Protein AF-A0A844D8Z4-F1 (afdb_monomer_lite)

pLDDT: mean 87.73, std 11.97, range [43.69, 97.94]

Structure (mmCIF, N/CA/C/O backbone):
data_AF-A0A844D8Z4-F1
#
_entry.id   AF-A0A844D8Z4-F1
#
loop_
_atom_site.group_PDB
_atom_site.id
_atom_site.type_symbol
_atom_site.label_atom_id
_atom_site.label_alt_id
_atom_site.label_comp_id
_atom_site.label_asym_id
_atom_site.label_entity_id
_atom_site.label_seq_id
_atom_site.pdbx_PDB_ins_code
_atom_site.Cartn_x
_atom_site.Cartn_y
_atom_site.Cartn_z
_atom_site.occupancy
_atom_site.B_iso_or_equiv
_atom_site.auth_seq_id
_atom_site.auth_comp_id
_atom_site.auth_asym_id
_atom_site.auth_atom_id
_atom_site.pdbx_PDB_model_num
ATOM 1 N N . MET A 1 1 ? 31.550 -0.316 -58.322 1.00 60.41 1 MET A N 1
ATOM 2 C CA . MET A 1 1 ? 30.679 -1.487 -58.046 1.00 60.41 1 MET A CA 1
ATOM 3 C C . MET A 1 1 ? 31.077 -2.283 -56.796 1.00 60.41 1 MET A C 1
ATOM 5 O O . MET A 1 1 ? 30.197 -2.563 -55.995 1.00 60.41 1 MET A O 1
ATOM 9 N N . LYS A 1 2 ? 32.362 -2.613 -56.558 1.00 68.94 2 LYS A N 1
ATOM 10 C CA . LYS A 1 2 ? 32.800 -3.288 -55.308 1.00 68.94 2 LYS A CA 1
ATOM 11 C C . LYS A 1 2 ? 32.732 -2.391 -54.059 1.00 68.94 2 LYS A C 1
ATOM 13 O O . LYS A 1 2 ? 32.274 -2.843 -53.017 1.00 68.94 2 LYS A O 1
ATOM 18 N N . LEU A 1 3 ? 33.111 -1.116 -54.192 1.00 78.38 3 LEU A N 1
ATOM 19 C CA . LEU A 1 3 ? 33.090 -0.14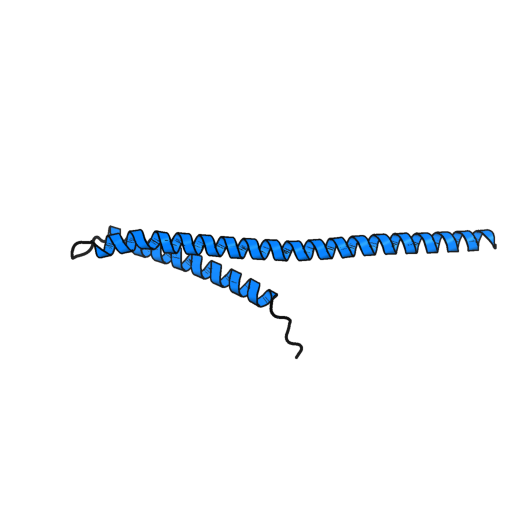1 -53.092 1.00 78.38 3 LEU A CA 1
ATOM 20 C C . LEU A 1 3 ? 31.668 0.110 -52.564 1.00 78.38 3 LEU A C 1
ATOM 22 O O . LEU A 1 3 ? 31.440 0.061 -51.364 1.00 78.38 3 LEU A O 1
ATOM 26 N N . THR A 1 4 ? 30.697 0.283 -53.466 1.00 83.31 4 THR A N 1
ATOM 27 C CA . THR A 1 4 ? 29.284 0.486 -53.114 1.00 83.31 4 THR A CA 1
ATOM 28 C C . THR A 1 4 ? 28.709 -0.709 -52.358 1.00 83.31 4 THR A C 1
ATOM 30 O O . THR A 1 4 ? 27.997 -0.500 -51.384 1.00 83.31 4 THR A O 1
ATOM 33 N N . ARG A 1 5 ? 29.062 -1.946 -52.755 1.00 82.75 5 ARG A N 1
ATOM 34 C CA . ARG A 1 5 ? 28.668 -3.188 -52.061 1.00 82.75 5 ARG A CA 1
ATOM 35 C C . ARG A 1 5 ? 29.276 -3.305 -50.664 1.00 82.75 5 ARG A C 1
ATOM 37 O O . ARG A 1 5 ? 28.573 -3.685 -49.738 1.00 82.75 5 ARG A O 1
ATOM 44 N N . LEU A 1 6 ? 30.560 -2.974 -50.509 1.00 87.56 6 LEU A N 1
ATOM 45 C CA . LEU A 1 6 ? 31.229 -2.967 -49.203 1.00 87.56 6 LEU A CA 1
ATOM 46 C C . LEU A 1 6 ? 30.608 -1.929 -48.259 1.00 87.56 6 LEU A C 1
ATOM 48 O O . LEU A 1 6 ? 30.351 -2.246 -47.104 1.00 87.56 6 LEU A O 1
ATOM 52 N N . LEU A 1 7 ? 30.298 -0.733 -48.769 1.00 88.81 7 LEU A N 1
ATOM 53 C CA . LEU A 1 7 ? 29.594 0.319 -48.027 1.00 88.81 7 LEU A CA 1
ATOM 54 C C . LEU A 1 7 ? 28.168 -0.080 -47.633 1.00 88.81 7 LEU A C 1
ATOM 56 O O . LEU A 1 7 ? 27.741 0.198 -46.516 1.00 88.81 7 LEU A O 1
ATOM 60 N N . THR A 1 8 ? 27.419 -0.742 -48.519 1.00 90.75 8 THR A N 1
ATOM 61 C CA . THR A 1 8 ? 26.070 -1.225 -48.172 1.00 90.75 8 THR A CA 1
ATOM 62 C C . THR A 1 8 ? 26.124 -2.347 -47.145 1.00 90.75 8 THR A C 1
ATOM 64 O O . THR A 1 8 ? 25.331 -2.331 -46.212 1.00 90.75 8 THR A O 1
ATOM 67 N N . LEU A 1 9 ? 27.077 -3.279 -47.260 1.00 93.62 9 LEU A N 1
ATOM 68 C CA . LEU A 1 9 ? 27.295 -4.329 -46.261 1.00 93.62 9 LEU A CA 1
ATOM 69 C C . LEU A 1 9 ? 27.672 -3.750 -44.897 1.00 93.62 9 LEU A C 1
ATOM 71 O O . LEU A 1 9 ? 27.071 -4.132 -43.898 1.00 93.62 9 LEU A O 1
ATOM 75 N N . SER A 1 10 ? 28.617 -2.809 -44.841 1.00 92.62 10 SER A N 1
ATOM 76 C CA . SER A 1 10 ? 29.022 -2.199 -43.571 1.00 92.62 10 SER A CA 1
ATOM 77 C C . SER A 1 10 ? 27.885 -1.398 -42.937 1.00 92.62 10 SER A C 1
ATOM 79 O O . SER A 1 10 ? 27.678 -1.483 -41.730 1.00 92.62 10 SER A O 1
ATOM 81 N N . THR A 1 11 ? 27.092 -0.696 -43.749 1.00 94.06 11 THR A N 1
ATOM 82 C CA . THR A 1 11 ? 25.919 0.054 -43.282 1.00 94.06 11 THR A CA 1
ATOM 83 C C . THR A 1 11 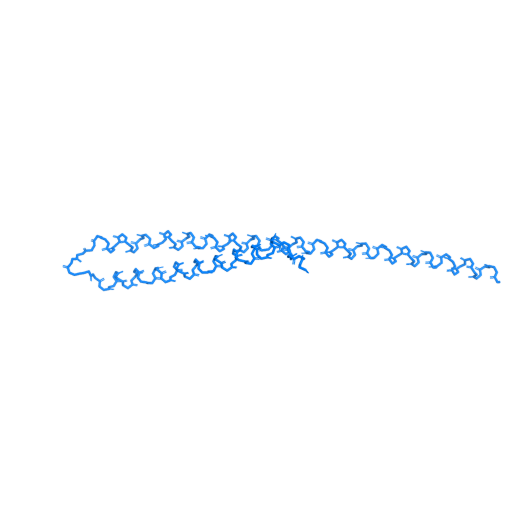? 24.811 -0.883 -42.801 1.00 94.06 11 THR A C 1
ATOM 85 O O . THR A 1 11 ? 24.201 -0.618 -41.771 1.00 94.06 11 THR A O 1
ATOM 88 N N . ALA A 1 12 ? 24.571 -2.002 -43.490 1.00 94.81 12 ALA A N 1
ATOM 89 C CA . ALA A 1 12 ? 23.601 -3.011 -43.071 1.00 94.81 12 ALA A CA 1
ATOM 90 C C . ALA A 1 12 ? 24.012 -3.683 -41.753 1.00 94.81 12 ALA A C 1
ATOM 92 O O . ALA A 1 12 ? 23.184 -3.842 -40.861 1.00 94.81 12 ALA A O 1
ATOM 93 N N . VAL A 1 13 ? 25.296 -4.023 -41.598 1.00 95.75 13 VAL A N 1
ATOM 94 C CA . VAL A 1 13 ? 25.834 -4.564 -40.341 1.00 95.75 13 VAL A CA 1
ATOM 95 C C . VAL A 1 13 ? 25.699 -3.539 -39.218 1.00 95.75 13 VAL A C 1
ATOM 97 O O . VAL A 1 13 ? 25.229 -3.884 -38.137 1.00 95.75 13 VAL A O 1
ATOM 100 N N . LEU A 1 14 ? 26.041 -2.274 -39.470 1.00 95.19 14 LEU A N 1
ATOM 101 C CA . LEU A 1 14 ? 25.882 -1.210 -38.483 1.00 95.19 14 LEU A CA 1
ATOM 102 C C . LEU A 1 14 ? 24.412 -1.024 -38.087 1.00 95.19 14 LEU A C 1
ATOM 104 O O . LEU A 1 14 ? 24.109 -0.939 -36.901 1.00 95.19 14 LEU A O 1
ATOM 108 N N . ALA A 1 15 ? 23.495 -1.018 -39.056 1.00 95.38 15 ALA A N 1
ATOM 109 C CA . ALA A 1 15 ? 22.062 -0.916 -38.801 1.00 95.38 15 ALA A CA 1
ATOM 110 C C . ALA A 1 15 ? 21.553 -2.093 -37.958 1.00 95.38 15 ALA A C 1
ATOM 112 O O . ALA A 1 15 ? 20.829 -1.878 -36.991 1.00 95.38 15 ALA A O 1
ATOM 113 N N . LEU A 1 16 ? 21.982 -3.323 -38.260 1.00 96.75 16 LEU A N 1
ATOM 114 C CA . LEU A 1 16 ? 21.640 -4.508 -37.470 1.00 96.75 16 LEU A CA 1
ATOM 115 C C . LEU A 1 16 ? 22.159 -4.411 -36.033 1.00 96.75 16 LEU A C 1
ATOM 117 O O . LEU A 1 16 ? 21.420 -4.722 -35.103 1.00 96.75 16 LEU A O 1
ATOM 121 N N . LEU A 1 17 ? 23.396 -3.946 -35.840 1.00 96.19 17 LEU A N 1
ATOM 122 C CA . LEU A 1 17 ? 23.968 -3.742 -34.507 1.00 96.19 17 LEU A CA 1
ATOM 123 C C . LEU A 1 17 ? 23.189 -2.685 -33.716 1.00 96.19 17 LEU A C 1
ATOM 125 O O . LEU A 1 17 ? 22.859 -2.911 -32.553 1.00 96.19 17 LEU A O 1
ATOM 129 N N . VAL A 1 18 ? 22.841 -1.561 -34.351 1.00 96.44 18 VAL A N 1
ATOM 130 C CA . VAL A 1 18 ? 22.042 -0.496 -33.727 1.00 96.44 18 VAL A CA 1
ATOM 131 C C . VAL A 1 18 ? 20.641 -0.996 -33.376 1.00 96.44 18 VAL A C 1
ATOM 133 O O . VAL A 1 18 ? 20.193 -0.803 -32.247 1.00 96.44 18 VAL A O 1
ATOM 136 N N . CYS A 1 19 ? 19.961 -1.685 -34.295 1.00 96.12 19 CYS A N 1
ATOM 137 C CA . CYS A 1 19 ? 18.647 -2.274 -34.042 1.00 96.12 19 CYS A CA 1
ATOM 138 C C . CYS A 1 19 ? 18.694 -3.318 -32.921 1.00 96.12 19 CYS A C 1
ATOM 140 O O . CYS A 1 19 ? 17.822 -3.314 -32.057 1.00 96.12 19 CYS A O 1
ATOM 142 N N . GLY A 1 20 ? 19.718 -4.174 -32.898 1.00 96.00 20 GLY A N 1
ATOM 143 C CA . GLY A 1 20 ? 19.917 -5.157 -31.834 1.00 96.00 20 GLY A CA 1
ATOM 144 C C . GLY A 1 20 ? 20.116 -4.497 -30.470 1.00 96.00 20 GLY A C 1
ATOM 145 O O . GLY A 1 20 ? 19.460 -4.876 -29.502 1.00 96.00 20 GLY A O 1
ATOM 146 N N . MET A 1 21 ? 20.952 -3.458 -30.402 1.00 96.00 21 MET A N 1
ATOM 147 C CA . MET A 1 21 ? 21.184 -2.698 -29.173 1.00 96.00 21 MET A CA 1
ATOM 148 C C . MET A 1 21 ? 19.907 -1.999 -28.685 1.00 96.00 21 MET A C 1
ATOM 150 O O . MET A 1 21 ? 19.563 -2.104 -27.510 1.00 96.00 21 MET A O 1
ATOM 154 N N . LEU A 1 22 ? 19.172 -1.331 -29.580 1.00 95.38 22 LEU A N 1
ATOM 155 C CA . LEU A 1 22 ? 17.900 -0.684 -29.245 1.00 95.38 22 LEU A CA 1
ATOM 156 C C . LEU A 1 22 ? 16.853 -1.696 -28.772 1.00 95.38 22 LEU A C 1
ATOM 158 O O . LEU A 1 22 ? 16.172 -1.449 -27.780 1.00 95.38 22 LEU A O 1
ATOM 162 N N . GLY A 1 23 ? 16.757 -2.845 -29.444 1.00 95.06 23 GLY A N 1
ATOM 163 C CA . GLY A 1 23 ? 15.863 -3.931 -29.051 1.00 95.06 23 GLY A CA 1
ATOM 164 C C . GLY A 1 23 ? 16.198 -4.477 -27.665 1.00 95.06 23 GLY A C 1
ATOM 165 O O . GLY A 1 23 ? 15.301 -4.654 -26.844 1.00 95.06 23 GLY A O 1
ATOM 166 N N . HIS A 1 24 ? 17.484 -4.673 -27.368 1.00 93.50 24 HIS A N 1
ATOM 167 C CA . HIS A 1 24 ? 17.933 -5.126 -26.055 1.00 93.50 24 HIS A CA 1
ATOM 168 C C . HIS A 1 24 ? 17.599 -4.113 -24.951 1.00 93.50 24 HIS A C 1
ATOM 170 O O . HIS A 1 24 ? 17.016 -4.485 -23.934 1.00 93.50 24 HIS A O 1
ATOM 176 N N . ILE A 1 25 ? 17.871 -2.824 -25.180 1.00 92.56 25 ILE A N 1
ATOM 177 C CA . ILE A 1 25 ? 17.541 -1.754 -24.228 1.00 92.56 25 ILE A CA 1
ATOM 178 C C . ILE A 1 25 ? 16.031 -1.680 -23.991 1.00 92.56 25 ILE A C 1
ATOM 180 O O . ILE A 1 25 ? 15.595 -1.591 -22.843 1.00 92.56 25 ILE A O 1
ATOM 184 N N . ALA A 1 26 ? 15.229 -1.725 -25.057 1.00 92.19 26 ALA A N 1
ATOM 185 C CA . ALA A 1 26 ? 13.775 -1.692 -24.958 1.00 92.19 26 ALA A CA 1
ATOM 186 C C . ALA A 1 26 ? 13.240 -2.903 -24.182 1.00 92.19 26 ALA A C 1
ATOM 188 O O . ALA A 1 26 ? 12.381 -2.748 -23.315 1.00 92.19 26 ALA A O 1
ATOM 189 N N . HIS A 1 27 ? 13.787 -4.092 -24.437 1.00 91.38 27 HIS A N 1
ATOM 190 C CA . HIS A 1 27 ? 13.429 -5.305 -23.713 1.00 91.38 27 HIS A CA 1
ATOM 191 C C . HIS A 1 27 ? 13.769 -5.205 -22.218 1.00 91.38 27 HIS A C 1
ATOM 193 O O . HIS A 1 27 ? 12.928 -5.494 -21.367 1.00 91.38 27 HIS A O 1
ATOM 199 N N . ASP A 1 28 ? 14.962 -4.723 -21.875 1.00 89.00 28 ASP A N 1
ATOM 200 C CA . ASP A 1 28 ? 15.371 -4.543 -20.481 1.00 89.00 28 ASP A CA 1
ATOM 201 C C . ASP A 1 28 ? 14.583 -3.439 -19.768 1.00 89.00 28 ASP A C 1
ATOM 203 O O . ASP A 1 28 ? 14.335 -3.519 -18.561 1.00 89.00 28 ASP A O 1
ATOM 207 N N . ALA A 1 29 ? 14.196 -2.383 -20.484 1.00 84.44 29 ALA A N 1
ATOM 208 C CA . ALA A 1 29 ? 13.303 -1.357 -19.960 1.00 84.44 29 ALA A CA 1
ATOM 209 C C . ALA A 1 29 ? 11.916 -1.944 -19.670 1.00 84.44 29 ALA A C 1
ATOM 211 O O . ALA A 1 29 ? 11.367 -1.707 -18.594 1.00 84.44 29 ALA A O 1
ATOM 212 N N . TRP A 1 30 ? 11.396 -2.774 -20.577 1.00 86.38 30 TRP A N 1
ATOM 213 C CA . TRP A 1 30 ? 10.118 -3.456 -20.399 1.00 86.38 30 TRP A CA 1
ATOM 214 C C . TRP A 1 30 ? 10.130 -4.387 -19.185 1.00 86.38 30 TRP A C 1
ATOM 216 O O . TRP A 1 30 ? 9.247 -4.315 -18.338 1.00 86.38 30 TRP A O 1
ATOM 226 N N . ARG A 1 31 ? 11.180 -5.201 -19.027 1.00 83.12 31 ARG A N 1
ATOM 227 C CA . ARG A 1 31 ? 11.331 -6.088 -17.862 1.00 83.12 31 ARG A CA 1
ATOM 228 C C . ARG A 1 31 ? 11.413 -5.327 -16.539 1.00 83.12 31 ARG A C 1
ATOM 230 O O . ARG A 1 31 ? 10.869 -5.777 -15.535 1.00 83.12 31 ARG A O 1
ATOM 237 N N . ARG A 1 32 ? 12.095 -4.178 -16.519 1.00 74.56 32 ARG A N 1
ATOM 238 C CA . ARG A 1 32 ? 12.172 -3.316 -15.327 1.00 74.56 32 ARG A CA 1
ATOM 239 C C . ARG A 1 32 ? 10.835 -2.664 -14.997 1.00 74.56 32 ARG A C 1
ATOM 241 O O . ARG A 1 32 ? 10.490 -2.559 -13.821 1.00 74.56 32 ARG A O 1
ATOM 248 N N . TYR A 1 33 ? 10.088 -2.250 -16.015 1.00 77.38 33 TYR A N 1
ATOM 249 C CA . TYR A 1 33 ? 8.731 -1.745 -15.843 1.00 77.38 33 TYR A CA 1
ATOM 250 C C . TYR A 1 33 ? 7.827 -2.812 -15.211 1.00 77.38 33 TYR A C 1
ATOM 252 O O . TYR A 1 33 ? 7.182 -2.541 -14.202 1.00 77.38 33 TYR A O 1
ATOM 260 N N . ASP A 1 34 ? 7.890 -4.041 -15.722 1.00 78.44 34 ASP A N 1
ATOM 261 C CA . ASP A 1 34 ? 7.100 -5.174 -15.230 1.00 78.44 34 ASP A CA 1
ATOM 262 C C . ASP A 1 34 ? 7.437 -5.528 -13.765 1.00 78.44 34 ASP A C 1
ATOM 264 O O . ASP A 1 34 ? 6.558 -5.696 -12.917 1.00 78.44 34 ASP A O 1
ATOM 268 N N . ALA A 1 35 ? 8.726 -5.510 -13.407 1.00 73.94 35 ALA A N 1
ATOM 269 C CA . ALA A 1 35 ? 9.165 -5.675 -12.018 1.00 73.94 35 ALA A CA 1
ATOM 270 C C . ALA A 1 35 ? 8.669 -4.541 -11.094 1.00 73.94 35 ALA A C 1
ATOM 272 O O . ALA A 1 35 ? 8.396 -4.762 -9.911 1.00 73.94 35 ALA A O 1
ATOM 273 N N . THR A 1 36 ? 8.529 -3.324 -11.627 1.00 75.62 36 THR A N 1
ATOM 274 C CA . THR A 1 36 ? 8.031 -2.165 -10.872 1.00 75.62 36 THR A CA 1
ATOM 275 C C . THR A 1 36 ? 6.530 -2.280 -10.599 1.00 75.62 36 THR A C 1
ATOM 277 O O . THR A 1 36 ? 6.089 -1.924 -9.504 1.00 75.62 36 THR A O 1
ATOM 280 N N . SER A 1 37 ? 5.740 -2.828 -11.532 1.00 76.94 37 SER A N 1
ATOM 281 C CA . SER A 1 37 ? 4.317 -3.112 -11.287 1.00 76.94 37 SER A CA 1
ATOM 282 C C . SER A 1 37 ? 4.104 -4.110 -10.152 1.00 76.94 37 SER A C 1
ATOM 284 O O . SER A 1 37 ? 3.225 -3.888 -9.319 1.00 76.94 37 SER A O 1
ATOM 286 N N . THR A 1 38 ? 4.944 -5.142 -10.045 1.00 79.38 38 THR A N 1
ATOM 287 C CA . THR A 1 38 ? 4.892 -6.090 -8.921 1.00 79.38 38 THR A CA 1
ATOM 288 C C . THR A 1 38 ? 5.186 -5.399 -7.588 1.00 79.38 38 THR A C 1
ATOM 290 O O . THR A 1 38 ? 4.475 -5.607 -6.606 1.00 79.38 38 THR A O 1
ATOM 293 N N . GLY A 1 39 ? 6.184 -4.508 -7.551 1.00 82.75 39 GLY A N 1
ATOM 294 C CA . GLY A 1 39 ? 6.493 -3.714 -6.357 1.00 82.75 39 GLY A CA 1
ATOM 295 C C . GLY A 1 39 ? 5.340 -2.796 -5.935 1.00 82.75 39 GLY A C 1
ATOM 296 O O . GLY A 1 39 ? 5.025 -2.694 -4.748 1.00 82.75 39 GLY A O 1
ATOM 297 N N . LEU A 1 40 ? 4.660 -2.169 -6.900 1.00 87.44 40 LEU A N 1
ATOM 298 C CA . LEU A 1 40 ? 3.485 -1.341 -6.630 1.00 87.44 40 LEU A CA 1
ATOM 299 C C . LEU A 1 40 ? 2.324 -2.163 -6.051 1.00 87.44 40 LEU A C 1
ATOM 301 O O . LEU A 1 40 ? 1.659 -1.696 -5.125 1.00 87.44 40 LEU A O 1
ATOM 305 N N . GLN A 1 41 ? 2.094 -3.378 -6.558 1.00 87.38 41 GLN A N 1
ATOM 306 C CA . GLN A 1 41 ? 1.050 -4.263 -6.036 1.00 87.38 41 GLN A CA 1
ATOM 307 C C . GLN A 1 41 ? 1.335 -4.680 -4.586 1.00 87.38 41 GLN A C 1
ATOM 309 O O . GLN A 1 41 ? 0.455 -4.571 -3.733 1.00 87.38 41 GLN A O 1
ATOM 314 N N . ALA A 1 42 ? 2.581 -5.043 -4.268 1.00 88.81 42 ALA A N 1
ATOM 315 C CA . ALA A 1 42 ? 2.983 -5.377 -2.900 1.00 88.81 42 ALA A CA 1
ATOM 316 C C . ALA A 1 42 ? 2.791 -4.199 -1.922 1.00 88.81 42 ALA A C 1
ATOM 318 O O . ALA A 1 42 ? 2.334 -4.383 -0.788 1.00 88.81 42 ALA A O 1
ATOM 319 N N . LEU A 1 43 ? 3.087 -2.970 -2.361 1.00 92.06 43 LEU A N 1
ATOM 320 C CA . LEU A 1 43 ? 2.849 -1.762 -1.565 1.00 92.06 43 LEU A CA 1
ATOM 321 C C . LEU A 1 43 ? 1.356 -1.521 -1.311 1.00 92.06 43 LEU A C 1
ATOM 323 O O . LEU A 1 43 ? 0.982 -1.205 -0.181 1.00 92.06 43 LEU A O 1
ATOM 327 N N . ARG A 1 44 ? 0.498 -1.704 -2.324 1.00 93.50 44 ARG A N 1
ATOM 328 C CA . ARG A 1 44 ? -0.965 -1.580 -2.178 1.00 93.50 44 ARG A CA 1
ATOM 329 C C . ARG A 1 44 ? -1.525 -2.602 -1.199 1.00 93.50 44 ARG A C 1
ATOM 331 O O . ARG A 1 44 ? -2.297 -2.232 -0.316 1.00 93.50 44 ARG A O 1
ATOM 338 N N . LEU A 1 45 ? -1.081 -3.853 -1.302 1.00 94.62 45 LEU A N 1
ATOM 339 C CA . LEU A 1 45 ? -1.472 -4.909 -0.374 1.00 94.62 45 LEU A CA 1
ATOM 340 C C . LEU A 1 45 ? -1.062 -4.566 1.066 1.00 94.62 45 LEU A C 1
ATOM 342 O O . LEU A 1 45 ? -1.881 -4.632 1.984 1.00 94.62 45 LEU A O 1
ATOM 346 N N . THR A 1 46 ? 0.183 -4.125 1.259 1.00 95.31 46 THR A N 1
ATOM 347 C CA . THR A 1 46 ? 0.698 -3.724 2.578 1.00 95.31 46 THR A CA 1
ATOM 348 C C . THR A 1 46 ? -0.091 -2.546 3.153 1.00 95.31 46 THR A C 1
ATOM 350 O O . THR A 1 46 ? -0.469 -2.559 4.325 1.00 95.31 46 THR A O 1
ATOM 353 N N . GLN A 1 47 ? -0.396 -1.539 2.332 1.00 96.31 47 GLN A N 1
ATOM 354 C CA . GLN A 1 47 ? -1.217 -0.398 2.735 1.00 96.31 47 GLN A CA 1
ATOM 355 C C . GLN A 1 47 ? -2.621 -0.841 3.163 1.00 96.31 47 GLN A C 1
ATOM 357 O O . GLN A 1 47 ? -3.084 -0.445 4.233 1.00 96.31 47 GLN A O 1
ATOM 362 N N . ALA A 1 48 ? -3.288 -1.674 2.361 1.00 96.38 48 ALA A N 1
ATOM 363 C CA . ALA A 1 48 ? -4.619 -2.179 2.678 1.00 96.38 48 ALA A CA 1
ATOM 364 C C . ALA A 1 48 ? -4.621 -2.987 3.986 1.00 96.38 48 ALA A C 1
ATOM 366 O O . ALA A 1 48 ? -5.523 -2.822 4.809 1.00 96.38 48 ALA A O 1
ATOM 367 N N . ALA A 1 49 ? -3.579 -3.789 4.224 1.00 97.12 49 ALA A N 1
ATOM 368 C CA . ALA A 1 49 ? -3.422 -4.556 5.456 1.00 97.12 49 ALA A CA 1
ATOM 369 C C . ALA A 1 49 ? -3.255 -3.648 6.683 1.00 97.12 49 ALA A C 1
ATOM 371 O O . ALA A 1 49 ? -3.915 -3.860 7.701 1.00 97.12 49 ALA A O 1
ATOM 372 N N . MET A 1 50 ? -2.430 -2.600 6.579 1.00 97.94 50 MET A N 1
ATOM 373 C CA . MET A 1 50 ? -2.252 -1.625 7.661 1.00 97.94 50 MET A CA 1
ATOM 374 C C . MET A 1 50 ? -3.552 -0.885 7.984 1.00 97.94 50 MET A C 1
ATOM 376 O O . MET A 1 50 ? -3.895 -0.750 9.157 1.00 97.94 50 MET A O 1
ATOM 380 N N . VAL A 1 51 ? -4.306 -0.454 6.969 1.00 97.81 51 VAL A N 1
ATOM 381 C CA . VAL A 1 51 ? -5.595 0.228 7.174 1.00 97.81 51 VAL A CA 1
ATOM 382 C C . VAL A 1 51 ? -6.612 -0.708 7.829 1.00 97.81 51 VAL A C 1
ATOM 384 O O . VAL A 1 51 ? -7.297 -0.305 8.768 1.00 97.81 51 VAL A O 1
ATOM 387 N N . ALA A 1 52 ? -6.698 -1.966 7.389 1.00 97.75 52 ALA A N 1
ATOM 388 C CA . ALA A 1 52 ? -7.575 -2.955 8.012 1.00 97.75 52 ALA A CA 1
ATOM 389 C C . ALA A 1 52 ? -7.215 -3.192 9.488 1.00 97.75 52 ALA A C 1
ATOM 391 O O . ALA A 1 52 ? -8.096 -3.167 10.349 1.00 97.75 52 ALA A O 1
ATOM 392 N N . ALA A 1 53 ? -5.923 -3.343 9.796 1.00 97.31 53 ALA A N 1
ATOM 393 C CA . ALA A 1 53 ? -5.439 -3.494 11.165 1.00 97.31 53 ALA A CA 1
ATOM 394 C C . ALA A 1 53 ? -5.736 -2.254 12.030 1.00 97.31 53 ALA A C 1
ATOM 396 O O . ALA A 1 53 ? -6.165 -2.389 13.178 1.00 97.31 53 ALA A O 1
ATOM 397 N N . GLU A 1 54 ? -5.563 -1.048 11.480 1.00 97.31 54 GLU A N 1
ATOM 398 C CA . GLU A 1 54 ? -5.902 0.211 12.147 1.00 97.31 54 GLU A CA 1
ATOM 399 C C . GLU A 1 54 ? -7.391 0.264 12.513 1.00 97.31 54 GLU A C 1
ATOM 401 O O . GLU A 1 54 ? -7.729 0.527 13.670 1.00 97.31 54 GLU A O 1
ATOM 406 N N . LYS A 1 55 ? -8.293 -0.014 11.560 1.00 96.25 55 LYS A N 1
ATOM 407 C CA . LYS A 1 55 ? -9.745 0.050 11.808 1.00 96.25 55 LYS A CA 1
ATOM 408 C C . LYS A 1 55 ? -10.211 -1.014 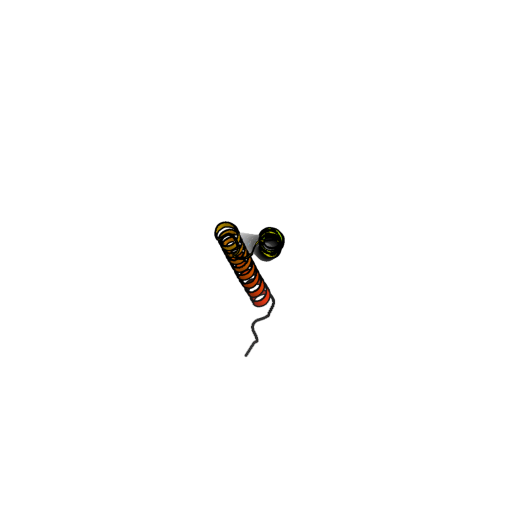12.792 1.00 96.25 55 LYS A C 1
ATOM 410 O O . LYS A 1 55 ? -10.946 -0.683 13.722 1.00 96.25 55 LYS A O 1
ATOM 415 N N . LEU A 1 56 ? -9.695 -2.235 12.667 1.00 95.12 56 LEU A N 1
ATOM 416 C CA . LEU A 1 56 ? -9.971 -3.310 13.616 1.00 95.12 56 LEU A CA 1
ATOM 417 C C . LEU A 1 56 ? -9.514 -2.944 15.038 1.00 95.12 56 LEU A C 1
ATOM 419 O O . LEU A 1 56 ? -10.229 -3.186 16.010 1.00 95.12 56 LEU A O 1
ATOM 423 N N . SER A 1 57 ? -8.342 -2.316 15.173 1.00 95.38 57 SER A N 1
ATOM 424 C CA . SER A 1 57 ? -7.853 -1.817 16.462 1.00 95.38 57 SER A CA 1
ATOM 425 C C . SER A 1 57 ? -8.750 -0.705 17.016 1.00 95.38 57 SER A C 1
ATOM 427 O O . SER A 1 57 ? -9.131 -0.738 18.189 1.00 95.38 57 SER A O 1
ATOM 429 N N . PHE A 1 58 ? -9.158 0.243 16.167 1.00 94.44 58 PHE A N 1
ATOM 430 C CA . PHE A 1 58 ? -10.035 1.347 16.550 1.00 94.44 58 PHE A CA 1
ATOM 431 C C . PHE A 1 58 ? -11.409 0.866 17.035 1.00 94.44 58 PHE A C 1
ATOM 433 O O . PHE A 1 58 ? -11.927 1.411 18.010 1.00 94.44 58 PHE A O 1
ATOM 440 N N . GLU A 1 59 ? -11.982 -0.174 16.420 1.00 93.38 59 GLU A N 1
ATOM 441 C CA . GLU A 1 59 ? -13.280 -0.749 16.806 1.00 93.38 59 GLU A CA 1
ATOM 442 C C . GLU A 1 59 ? -13.319 -1.221 18.270 1.00 93.38 59 GLU A C 1
ATOM 444 O O . GLU A 1 59 ? -14.363 -1.132 18.927 1.00 93.38 59 GLU A O 1
ATOM 449 N N . ARG A 1 60 ? -12.174 -1.626 18.835 1.00 92.12 60 ARG A N 1
ATOM 450 C CA . ARG A 1 60 ? -12.080 -2.040 20.244 1.00 92.12 60 ARG A CA 1
ATOM 451 C C . ARG A 1 60 ? -12.511 -0.936 21.209 1.00 92.12 60 ARG A C 1
ATOM 453 O O . ARG A 1 60 ? -13.079 -1.238 22.253 1.00 92.12 60 ARG A O 1
ATOM 460 N N . GLY A 1 61 ? -12.284 0.335 20.869 1.00 91.75 61 GLY A N 1
ATOM 461 C CA . GLY A 1 61 ? -12.699 1.476 21.690 1.00 91.75 61 GLY A CA 1
ATOM 462 C C . GLY A 1 61 ? -14.225 1.558 21.848 1.00 91.75 61 GLY A C 1
ATOM 463 O O . GLY A 1 61 ? -14.724 1.472 22.971 1.00 91.75 61 GLY A O 1
ATOM 464 N N . PRO A 1 62 ? -14.989 1.688 20.747 1.00 91.38 62 PRO A N 1
ATOM 465 C CA . PRO A 1 62 ? -16.447 1.622 20.768 1.00 91.38 62 PRO A CA 1
ATOM 466 C C . PRO A 1 62 ? -17.013 0.333 21.377 1.00 91.38 62 PRO A C 1
ATOM 468 O O . PRO A 1 62 ? -18.006 0.409 22.100 1.00 91.38 62 PRO A O 1
ATOM 471 N N . VAL A 1 63 ? -16.390 -0.828 21.134 1.00 92.94 63 VAL A N 1
ATOM 472 C CA . VAL A 1 63 ? -16.799 -2.100 21.761 1.00 92.94 63 VAL A CA 1
ATOM 473 C C . VAL A 1 63 ? -16.664 -2.023 23.281 1.00 92.94 63 VAL A C 1
ATOM 475 O O . VAL A 1 63 ? -17.627 -2.303 23.992 1.00 92.94 63 VAL A O 1
ATOM 478 N N . ASN A 1 64 ? -15.517 -1.570 23.789 1.00 92.12 64 ASN A N 1
ATOM 479 C CA . ASN A 1 64 ? -15.292 -1.421 25.227 1.00 92.12 64 ASN A CA 1
ATOM 480 C C . ASN A 1 64 ? -16.265 -0.412 25.856 1.00 92.12 64 ASN A C 1
ATOM 482 O O . ASN A 1 64 ? -16.794 -0.653 26.938 1.00 92.12 64 ASN A O 1
ATOM 486 N N . ALA A 1 65 ? -16.551 0.694 25.162 1.00 89.19 65 ALA A N 1
ATOM 487 C CA . ALA A 1 65 ? -17.505 1.699 25.627 1.00 89.19 65 ALA A CA 1
ATOM 488 C C . ALA A 1 65 ? -18.956 1.182 25.688 1.00 89.19 65 ALA A C 1
ATOM 490 O O . ALA A 1 65 ? -19.724 1.640 26.534 1.00 89.19 65 ALA A O 1
ATOM 491 N N . MET A 1 66 ? -19.333 0.255 24.797 1.00 90.69 66 MET A N 1
ATOM 492 C CA . MET A 1 66 ? -20.633 -0.429 24.819 1.00 90.69 66 MET A CA 1
ATOM 493 C C . MET A 1 66 ? -20.715 -1.490 25.918 1.00 90.69 66 MET A C 1
ATOM 495 O O . MET A 1 66 ? -21.753 -1.607 26.559 1.00 90.69 66 MET A O 1
ATOM 499 N N . LEU A 1 67 ? -19.642 -2.255 26.145 1.00 88.38 67 LEU A N 1
ATOM 500 C CA . LEU A 1 67 ? -19.603 -3.294 27.182 1.00 88.38 67 LEU A CA 1
ATOM 501 C C . LEU A 1 67 ? -19.690 -2.715 28.601 1.00 88.38 67 LEU A C 1
ATOM 503 O O . LEU A 1 67 ? -20.264 -3.349 29.478 1.00 88.38 67 LEU A O 1
ATOM 507 N N . GLY A 1 68 ? -19.138 -1.520 28.823 1.00 86.38 68 GLY A N 1
ATOM 508 C CA . GLY A 1 68 ? -19.225 -0.805 30.101 1.00 86.38 68 GLY A CA 1
ATOM 509 C C . GLY A 1 68 ? -20.461 0.088 30.255 1.00 86.38 68 GLY A C 1
ATOM 510 O O . GLY A 1 68 ? -20.462 0.958 31.125 1.00 86.38 68 GLY A O 1
ATOM 511 N N . ASP A 1 69 ? -21.464 -0.033 29.382 1.00 86.12 69 ASP A N 1
ATOM 512 C CA . ASP A 1 69 ? -22.614 0.871 29.376 1.00 86.12 69 ASP A CA 1
ATOM 513 C C . ASP A 1 69 ? -23.742 0.442 30.327 1.00 86.12 69 ASP A C 1
ATOM 515 O O . ASP A 1 69 ? -23.898 -0.734 30.659 1.00 86.12 69 ASP A O 1
ATOM 519 N N . ALA A 1 70 ? -24.547 1.415 30.760 1.00 80.44 70 ALA A N 1
ATOM 520 C CA . ALA A 1 70 ? -25.739 1.153 31.560 1.00 80.44 70 ALA A CA 1
ATOM 521 C C . ALA A 1 70 ? -26.816 0.443 30.722 1.00 80.44 70 ALA A C 1
ATOM 523 O O . ALA A 1 70 ? -26.816 0.504 29.494 1.00 80.44 70 ALA A O 1
ATOM 524 N N . THR A 1 71 ? -27.763 -0.230 31.380 1.00 82.25 71 THR A N 1
ATOM 525 C CA . THR A 1 71 ? -28.938 -0.802 30.703 1.00 82.25 71 THR A CA 1
ATOM 526 C C . THR A 1 71 ? -30.156 0.085 30.983 1.00 82.25 71 THR A C 1
ATOM 528 O O . THR A 1 71 ? -30.491 0.256 32.154 1.00 82.25 71 THR A O 1
ATOM 531 N N . PRO A 1 72 ? -30.839 0.641 29.963 1.00 80.19 72 PRO A N 1
ATOM 532 C CA . PRO A 1 72 ? -30.595 0.486 28.528 1.00 80.19 72 PRO A CA 1
ATOM 533 C C . PRO A 1 72 ? -29.397 1.308 28.026 1.00 80.19 72 PRO A C 1
ATOM 535 O O . PRO A 1 72 ? -29.151 2.417 28.490 1.00 80.19 72 PRO A O 1
ATOM 538 N N . ALA A 1 73 ? -28.690 0.755 27.038 1.00 81.44 73 ALA A N 1
ATOM 539 C CA . ALA A 1 73 ? -27.468 1.354 26.515 1.00 81.44 73 ALA A CA 1
ATOM 540 C C . ALA A 1 73 ? -27.720 2.644 25.723 1.00 81.44 73 ALA A C 1
ATOM 542 O O . ALA A 1 73 ? -28.683 2.727 24.951 1.00 81.44 73 ALA A O 1
ATOM 543 N N . ASP A 1 74 ? -26.802 3.598 25.860 1.00 90.88 74 ASP A N 1
ATOM 544 C CA . ASP A 1 74 ? -26.836 4.909 25.228 1.00 90.88 74 ASP A CA 1
ATOM 545 C C . ASP A 1 74 ? -26.874 4.762 23.691 1.00 90.88 74 ASP A C 1
ATOM 547 O O . ASP A 1 74 ? -25.957 4.179 23.083 1.00 90.88 74 ASP A O 1
ATOM 551 N N . PRO A 1 75 ? -27.916 5.291 23.018 1.00 90.00 75 PRO A N 1
ATOM 552 C CA . PRO A 1 75 ? -28.024 5.233 21.565 1.00 90.00 75 PRO A CA 1
ATOM 553 C C . PRO A 1 75 ? -26.815 5.859 20.853 1.00 90.00 75 PRO A C 1
ATOM 555 O O . PRO A 1 75 ? -26.434 5.379 19.781 1.00 90.00 75 PRO A O 1
ATOM 558 N N . ALA A 1 76 ? -26.154 6.862 21.442 1.00 90.00 76 ALA A N 1
ATOM 559 C CA . ALA A 1 76 ? -24.961 7.471 20.861 1.00 90.00 76 ALA A CA 1
ATOM 560 C C . ALA A 1 76 ? -23.772 6.494 20.830 1.00 90.00 76 ALA A C 1
ATOM 562 O O . ALA A 1 76 ? -23.054 6.414 19.826 1.00 90.00 76 ALA A O 1
ATOM 563 N N . ARG A 1 77 ? -23.575 5.696 21.888 1.00 89.81 77 ARG A N 1
ATOM 564 C CA . ARG A 1 77 ? -22.518 4.668 21.940 1.00 89.81 77 ARG A CA 1
ATOM 565 C C . ARG A 1 77 ? -22.785 3.538 20.956 1.00 89.81 77 ARG A C 1
ATOM 567 O O . ARG A 1 77 ? -21.869 3.121 20.244 1.00 89.81 77 ARG A O 1
ATOM 574 N N . ARG A 1 78 ? -24.047 3.120 20.831 1.00 91.50 78 ARG A N 1
ATOM 575 C CA . ARG A 1 78 ? -24.470 2.133 19.829 1.00 91.50 78 ARG A CA 1
ATOM 576 C C . ARG A 1 78 ? -24.189 2.611 18.407 1.00 91.50 78 ARG A C 1
ATOM 578 O O . ARG A 1 78 ? -23.622 1.867 17.610 1.00 91.50 78 ARG A O 1
ATOM 585 N N . GLN A 1 79 ? -24.514 3.866 18.102 1.00 93.00 79 GLN A N 1
ATOM 586 C CA . GLN A 1 79 ? -24.246 4.446 16.788 1.00 93.00 79 GLN A CA 1
ATOM 587 C C . GLN A 1 79 ? -22.739 4.547 16.502 1.00 93.00 79 GLN A C 1
ATOM 589 O O . GLN A 1 79 ? -22.298 4.284 15.384 1.00 93.00 79 GLN A O 1
ATOM 594 N N . ARG A 1 80 ? -21.919 4.900 17.502 1.00 91.56 80 ARG A N 1
ATOM 595 C CA . ARG A 1 80 ? -20.452 4.913 17.361 1.00 91.56 80 ARG A CA 1
ATOM 596 C C . ARG A 1 80 ? -19.888 3.525 17.061 1.00 91.56 80 ARG A C 1
ATOM 598 O O . ARG A 1 80 ? -19.030 3.421 16.189 1.00 91.56 80 ARG A O 1
ATOM 605 N N . LEU A 1 81 ? -20.385 2.481 17.725 1.00 94.38 81 LEU A N 1
ATOM 606 C CA . LEU A 1 81 ? -19.992 1.101 17.434 1.00 94.38 81 LEU A CA 1
ATOM 607 C C . LEU A 1 81 ? -20.379 0.688 16.009 1.00 94.38 81 LEU A C 1
ATOM 609 O O . LEU A 1 81 ? -19.550 0.138 15.292 1.00 94.38 81 LEU A O 1
ATOM 613 N N . GLN A 1 82 ? -21.599 1.006 15.569 1.00 95.25 82 GLN A N 1
ATOM 614 C CA . GLN A 1 82 ? -22.046 0.710 14.203 1.00 95.25 82 GLN A CA 1
ATOM 615 C C . GLN A 1 82 ? -21.168 1.387 13.142 1.00 95.25 82 GLN A C 1
ATOM 617 O O . GLN A 1 82 ? -20.780 0.742 12.173 1.00 95.25 82 GLN A O 1
ATOM 622 N N . ARG A 1 83 ? -20.803 2.662 13.342 1.00 94.56 83 ARG A N 1
ATOM 623 C CA . ARG A 1 83 ? -19.873 3.365 12.441 1.00 94.56 83 ARG A CA 1
ATOM 624 C C . ARG A 1 83 ? -18.484 2.725 12.432 1.00 94.56 83 ARG A C 1
ATOM 626 O O . ARG A 1 83 ? -17.890 2.607 11.367 1.00 94.56 83 ARG A O 1
ATOM 633 N N . GLY A 1 84 ? -17.979 2.324 13.602 1.00 94.81 84 GLY A N 1
ATOM 634 C CA . GLY A 1 84 ? -16.696 1.629 13.730 1.00 94.81 84 GLY A CA 1
ATOM 635 C C . GLY A 1 84 ? -16.675 0.328 12.929 1.00 94.81 84 GLY A C 1
ATOM 636 O O . GLY A 1 84 ? -15.802 0.158 12.087 1.00 94.81 84 GLY A O 1
ATOM 637 N N . ARG A 1 85 ? -17.697 -0.515 13.108 1.00 96.31 85 ARG A N 1
ATOM 638 C CA . ARG A 1 85 ? -17.864 -1.775 12.365 1.00 96.31 85 ARG A CA 1
ATOM 639 C C . ARG A 1 85 ? -17.918 -1.572 10.860 1.00 96.31 85 ARG A C 1
ATOM 641 O O . ARG A 1 85 ? -17.144 -2.183 10.141 1.00 96.31 85 ARG A O 1
ATOM 648 N N . ALA A 1 86 ? -18.752 -0.643 10.392 1.00 97.00 86 ALA A N 1
ATOM 649 C CA . ALA A 1 86 ? -18.854 -0.351 8.964 1.00 97.00 86 ALA A CA 1
ATOM 650 C C . ALA A 1 86 ? -17.507 0.091 8.356 1.00 97.00 86 ALA A C 1
ATOM 652 O O . ALA A 1 86 ? -17.196 -0.255 7.217 1.00 97.00 86 ALA A O 1
ATOM 653 N N . ALA A 1 87 ? -16.693 0.839 9.111 1.00 96.44 87 ALA A N 1
ATOM 654 C CA . ALA A 1 87 ? -15.355 1.231 8.675 1.00 96.44 87 ALA A CA 1
ATOM 655 C C . ALA A 1 87 ? -14.373 0.046 8.648 1.00 96.44 87 ALA A C 1
ATOM 657 O O . ALA A 1 87 ? -13.592 -0.061 7.701 1.00 96.44 87 ALA A O 1
ATOM 658 N N . THR A 1 88 ? -14.418 -0.840 9.649 1.00 97.12 88 THR A N 1
ATOM 659 C CA . THR A 1 88 ? -13.631 -2.083 9.675 1.00 97.12 88 THR A CA 1
ATOM 660 C C . THR A 1 88 ? -13.990 -2.983 8.495 1.00 97.12 88 THR A C 1
ATOM 662 O O . THR A 1 88 ? -13.099 -3.402 7.758 1.00 97.12 88 THR A O 1
ATOM 665 N N . ASP A 1 89 ? -15.281 -3.219 8.261 1.00 97.56 89 ASP A N 1
ATOM 666 C CA . ASP A 1 89 ? -15.774 -4.079 7.182 1.00 97.56 89 ASP A CA 1
ATOM 667 C C . ASP A 1 89 ? -15.323 -3.565 5.811 1.00 97.56 89 ASP A C 1
ATOM 669 O O . ASP A 1 89 ? -14.839 -4.330 4.977 1.00 97.56 89 ASP A O 1
ATOM 673 N N . LEU A 1 90 ? -15.410 -2.249 5.583 1.00 97.69 90 LEU A N 1
ATOM 674 C CA . LEU A 1 90 ? -14.947 -1.633 4.339 1.00 97.69 90 LEU A CA 1
ATOM 675 C C . LEU A 1 90 ? -13.441 -1.831 4.128 1.00 97.69 90 LEU A C 1
ATOM 677 O O . LEU A 1 90 ? -13.013 -2.154 3.018 1.00 97.69 90 LEU A O 1
ATOM 681 N N . ALA A 1 91 ? -12.639 -1.673 5.182 1.00 97.44 91 ALA A N 1
ATOM 682 C CA . ALA A 1 91 ? -11.196 -1.877 5.108 1.00 97.44 91 ALA A CA 1
A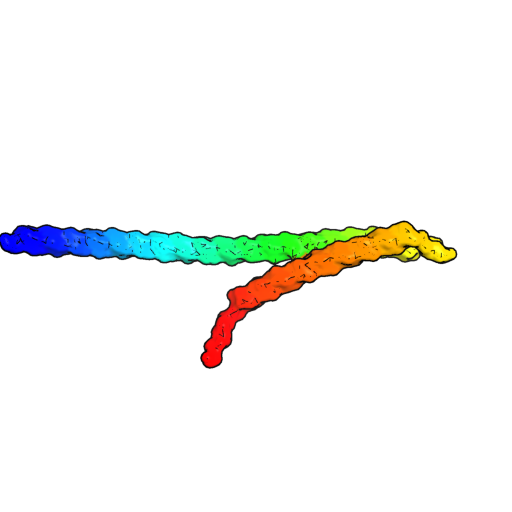TOM 683 C C . ALA A 1 91 ? -10.830 -3.351 4.851 1.00 97.44 91 ALA A C 1
ATOM 685 O O . ALA A 1 91 ? -9.946 -3.628 4.039 1.00 97.44 91 ALA A O 1
ATOM 686 N N . LEU A 1 92 ? -11.539 -4.296 5.476 1.00 97.62 92 LEU A N 1
ATOM 687 C CA . LEU A 1 92 ? -11.348 -5.730 5.247 1.00 97.62 92 LEU A CA 1
ATOM 688 C C . LEU A 1 92 ? -11.739 -6.143 3.824 1.00 97.62 92 LEU A C 1
ATOM 690 O O . LEU A 1 92 ? -10.990 -6.876 3.183 1.00 97.62 92 LEU A O 1
ATOM 694 N N . MET A 1 93 ? -12.845 -5.618 3.287 1.00 97.56 93 MET A N 1
ATOM 695 C CA . MET A 1 93 ? -13.222 -5.841 1.885 1.00 97.56 93 MET A CA 1
ATOM 696 C C . MET A 1 93 ? -12.174 -5.284 0.913 1.00 97.56 93 MET A C 1
ATOM 698 O O . MET A 1 93 ? -11.901 -5.895 -0.120 1.00 97.56 93 MET A O 1
ATOM 702 N N . GLN A 1 94 ? -11.560 -4.133 1.218 1.00 96.06 94 GLN A N 1
ATOM 703 C CA . GLN A 1 94 ? -10.456 -3.617 0.404 1.00 96.06 94 GLN A CA 1
ATOM 704 C C . GLN A 1 94 ? -9.250 -4.558 0.442 1.00 96.06 94 GLN A C 1
ATOM 706 O O . GLN A 1 94 ? -8.707 -4.878 -0.612 1.00 96.06 94 GLN A O 1
ATOM 711 N N . LEU A 1 95 ? -8.857 -5.021 1.629 1.00 96.62 95 LEU A N 1
ATOM 712 C CA . LEU A 1 95 ? -7.751 -5.962 1.785 1.00 96.62 95 LEU A CA 1
ATOM 713 C C . LEU A 1 95 ? -8.009 -7.273 1.033 1.00 96.62 95 LEU A C 1
ATOM 715 O O . LEU A 1 95 ? -7.124 -7.760 0.337 1.00 96.62 95 LEU A O 1
ATOM 719 N N . GLU A 1 96 ? -9.221 -7.820 1.113 1.00 96.00 96 GLU A N 1
ATOM 720 C CA . GLU A 1 96 ? -9.592 -9.029 0.377 1.00 96.00 96 GLU A CA 1
ATOM 721 C C . GLU A 1 96 ? -9.459 -8.838 -1.141 1.00 96.00 96 GLU A C 1
ATOM 723 O O 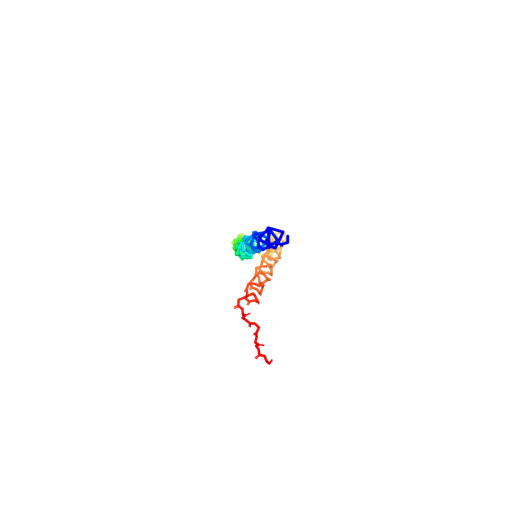. GLU A 1 96 ? -8.957 -9.723 -1.836 1.00 96.00 96 GLU A O 1
ATOM 728 N N . ARG A 1 97 ? -9.864 -7.675 -1.668 1.00 94.00 97 ARG A N 1
ATOM 729 C CA . ARG A 1 97 ? -9.690 -7.357 -3.093 1.00 94.00 97 ARG A CA 1
ATOM 730 C C . ARG A 1 97 ? -8.219 -7.331 -3.499 1.00 94.00 97 ARG A C 1
ATOM 732 O O . ARG A 1 97 ? -7.883 -7.928 -4.519 1.00 94.00 97 ARG A O 1
ATOM 739 N N . GLU A 1 98 ? -7.359 -6.691 -2.707 1.00 93.75 98 GLU A N 1
ATOM 740 C CA . GLU A 1 98 ? -5.916 -6.651 -2.986 1.00 93.75 98 GLU A CA 1
ATOM 741 C C . GLU A 1 98 ? -5.275 -8.042 -2.889 1.00 93.75 98 GLU A C 1
ATOM 743 O O . GLU A 1 98 ? -4.460 -8.397 -3.737 1.00 93.75 98 GLU A O 1
ATOM 748 N N . LEU A 1 99 ? -5.688 -8.864 -1.917 1.00 93.75 99 LEU A N 1
ATOM 749 C CA . LEU A 1 99 ? -5.235 -10.253 -1.791 1.00 93.75 99 LEU A CA 1
ATOM 750 C C . LEU A 1 99 ? -5.639 -11.088 -3.007 1.00 93.75 99 LEU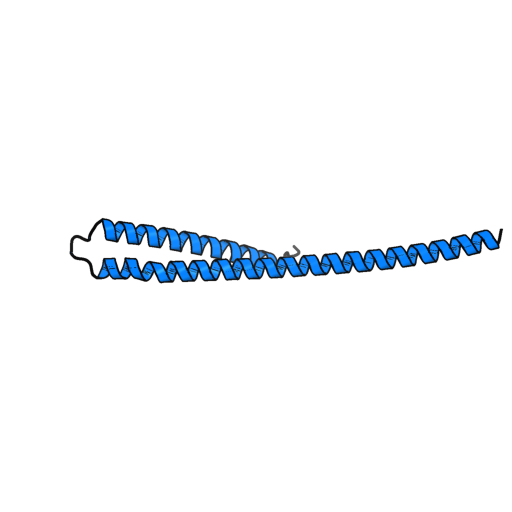 A C 1
ATOM 752 O O . LEU A 1 99 ? -4.816 -11.815 -3.550 1.00 93.75 99 LEU A O 1
ATOM 756 N N . ARG A 1 100 ? -6.889 -10.983 -3.475 1.00 91.38 100 ARG A N 1
ATOM 757 C CA . ARG A 1 100 ? -7.340 -11.706 -4.676 1.00 91.38 100 ARG A CA 1
ATOM 758 C C . ARG A 1 100 ? -6.592 -11.261 -5.931 1.00 91.38 100 ARG A C 1
ATOM 760 O O . ARG A 1 100 ? -6.303 -12.103 -6.776 1.00 91.38 100 ARG A O 1
ATOM 767 N N . ALA A 1 101 ? -6.282 -9.971 -6.053 1.00 87.50 101 ALA A N 1
ATOM 768 C CA . ALA A 1 101 ? -5.476 -9.458 -7.157 1.00 87.50 101 ALA A CA 1
ATOM 769 C C . ALA A 1 101 ? -4.047 -10.033 -7.129 1.00 87.50 101 ALA A C 1
ATOM 771 O O . ALA A 1 101 ? -3.539 -10.446 -8.169 1.00 87.50 101 ALA A O 1
ATOM 772 N N . ASP A 1 102 ? -3.439 -10.134 -5.945 1.00 85.44 102 ASP A N 1
ATOM 773 C CA . ASP A 1 102 ? -2.106 -10.718 -5.754 1.00 85.44 102 ASP A CA 1
ATOM 774 C C . ASP A 1 102 ? -2.086 -12.242 -6.000 1.00 85.44 102 ASP A C 1
ATOM 776 O O . ASP A 1 102 ? -1.229 -12.755 -6.722 1.00 85.44 102 ASP A O 1
ATOM 780 N N . TYR A 1 103 ? -3.091 -12.975 -5.505 1.00 79.31 103 TYR A N 1
ATOM 781 C CA . TYR A 1 103 ? -3.272 -14.409 -5.781 1.00 79.31 103 TYR A CA 1
ATOM 782 C C . TYR A 1 103 ? -3.525 -14.700 -7.266 1.00 79.31 103 TYR A C 1
ATOM 784 O O . TYR A 1 103 ? -2.968 -15.646 -7.822 1.00 79.31 103 TYR A O 1
ATOM 792 N N . GLY A 1 104 ? -4.353 -13.885 -7.924 1.00 73.75 104 GLY A N 1
ATOM 793 C CA . GLY A 1 104 ? -4.626 -14.008 -9.356 1.00 73.75 104 GLY A CA 1
ATOM 794 C C . GLY A 1 104 ? -3.397 -13.729 -10.223 1.00 73.75 104 GLY A C 1
ATOM 795 O O . GLY A 1 104 ? -3.259 -14.330 -11.283 1.00 73.75 104 GLY A O 1
ATOM 796 N N . ALA A 1 105 ? -2.488 -12.865 -9.764 1.00 64.88 105 ALA A N 1
ATOM 797 C CA . ALA A 1 105 ? -1.217 -12.596 -10.433 1.00 64.88 105 ALA A CA 1
ATOM 798 C C . ALA A 1 105 ? -0.151 -13.680 -10.178 1.00 64.88 105 ALA A C 1
ATOM 800 O O . ALA A 1 105 ? 0.754 -13.850 -10.992 1.00 64.88 105 ALA A O 1
ATOM 801 N N . SER A 1 106 ? -0.239 -14.409 -9.060 1.00 65.00 106 SER A N 1
ATOM 802 C CA . SER A 1 106 ? 0.752 -15.417 -8.654 1.00 65.00 106 SER A CA 1
ATOM 803 C C . SER A 1 106 ? 0.430 -16.850 -9.104 1.00 65.00 106 SER A C 1
ATOM 805 O O . SER A 1 106 ? 1.336 -17.686 -9.116 1.00 65.00 106 SER A O 1
ATOM 807 N N . MET A 1 107 ? -0.803 -17.153 -9.537 1.00 50.34 107 MET A N 1
ATOM 808 C CA . MET A 1 107 ? -1.097 -18.406 -10.249 1.00 50.34 107 MET A CA 1
ATOM 809 C C . MET A 1 107 ? -0.768 -18.283 -11.748 1.00 50.34 107 MET A C 1
ATOM 811 O O . MET A 1 107 ? -1.330 -17.417 -12.420 1.00 50.34 107 MET A O 1
ATOM 815 N N . PRO A 1 108 ? 0.071 -19.167 -12.324 1.00 52.84 108 PRO A N 1
ATOM 816 C CA . PRO A 1 108 ? 0.193 -19.257 -13.775 1.00 52.84 108 PRO A CA 1
ATOM 817 C C . PRO A 1 108 ? -1.161 -19.671 -14.378 1.00 52.84 108 PRO A C 1
ATOM 819 O O . PRO A 1 108 ? -1.895 -20.436 -13.742 1.00 52.84 108 PRO A O 1
ATOM 822 N N . PRO A 1 109 ? -1.513 -19.212 -15.595 1.00 50.91 109 PRO A N 1
ATOM 823 C CA . PRO A 1 109 ? -2.705 -19.704 -16.265 1.00 50.91 109 PRO A CA 1
ATOM 824 C C . PRO A 1 109 ? -2.570 -21.220 -16.400 1.00 50.91 109 PRO A C 1
ATOM 826 O O . PRO A 1 109 ? -1.587 -21.713 -16.957 1.00 50.91 109 PRO A O 1
ATOM 829 N N . LEU A 1 110 ? -3.532 -21.960 -15.845 1.00 53.41 110 LEU A N 1
ATOM 830 C CA . LEU A 1 110 ? -3.650 -23.390 -16.091 1.00 53.41 110 LEU A CA 1
ATOM 831 C C . LEU A 1 110 ? -3.780 -23.559 -17.605 1.00 53.41 110 LEU A C 1
ATOM 833 O O . LEU A 1 110 ? -4.798 -23.187 -18.186 1.00 53.41 110 LEU A O 1
ATOM 837 N N . ALA A 1 111 ? -2.712 -24.055 -18.229 1.00 47.38 111 ALA A N 1
ATOM 838 C CA . ALA A 1 111 ? -2.738 -24.528 -19.599 1.00 47.38 111 ALA A CA 1
ATOM 839 C C . ALA A 1 111 ? -3.681 -25.739 -19.631 1.00 47.38 111 ALA A C 1
ATOM 841 O O . ALA A 1 111 ? -3.278 -26.854 -19.302 1.00 47.38 111 ALA A O 1
ATOM 842 N N . LEU A 1 112 ? -4.957 -25.468 -19.908 1.00 43.69 112 LEU A N 1
ATOM 843 C CA . LEU A 1 112 ? -5.930 -26.448 -20.375 1.00 43.69 112 LEU A CA 1
ATOM 844 C C . LEU A 1 112 ? -5.745 -26.647 -21.879 1.00 43.69 112 LEU A C 1
ATOM 846 O O . LEU A 1 112 ? -5.570 -25.624 -22.582 1.00 43.69 112 LEU A O 1
#

Sequence (112 aa):
MKLTRLLTLSTAVLALLVCGMLGHIAHDAWRRYDATSTGLQALRLTQAAMVAAEKLSFERGPVNAMLGDATPADPARRQRLQRGRAATDLALMQLERELRADYGASMPPLAL

Organism: NCBI:txid2666082

Secondary structure (DSSP, 8-state):
-HHHHHHHHHHHHHHHHHHHHHHHHHHHHHHHHHHHHHHHHHHHHHHHHHHHHHHHHHHHHHHHHHHTPPSSPPHHHHHHHHHHHHHHHHHHHHHHHHHHHHHHHHSPP---

Radius of gyration: 29.68 Å; chains: 1; bounding box: 64×34×90 Å

Foldseek 3Di:
DVVVVVVVVVVVVVVVVVVVVVVVVVVVVVVVVVVVVVVVLVVQLVVLVVQLVVLVVVLVVLVVQQVPADVVGDVVSVVVNVVSVVSNVVSVVSNVVSVVVVVVVPDDPPPD